Protein AF-A0A1Y1KMB9-F1 (afdb_monomer_lite)

InterPro domains:
  IPR002018 Carboxylesterase, type B [PF00135] (10-102)
  IPR029058 Alpha/Beta hydrolase fold [G3DSA:3.40.50.1820] (2-115)
  IPR029058 Alpha/Beta hydrolase fold [SSF53474] (11-110)

Radius of gyration: 18.3 Å; chains: 1; bounding box: 37×50×43 Å

Structure (mmCIF, N/CA/C/O backbone):
data_AF-A0A1Y1KMB9-F1
#
_entry.id   AF-A0A1Y1KMB9-F1
#
loop_
_atom_site.group_PDB
_atom_site.id
_atom_site.type_symbol
_atom_site.label_atom_id
_atom_site.label_alt_id
_atom_site.label_comp_id
_atom_site.label_asym_id
_atom_site.label_entity_id
_atom_site.label_seq_id
_atom_site.pdbx_PDB_ins_code
_atom_site.Cartn_x
_atom_site.Cartn_y
_atom_site.Cartn_z
_atom_site.occupancy
_atom_site.B_iso_or_equiv
_atom_site.auth_seq_id
_atom_site.auth_comp_id
_atom_site.auth_asym_id
_atom_site.auth_atom_id
_atom_site.pdbx_PDB_model_num
ATOM 1 N N . ALA A 1 1 ? -5.802 24.782 -3.430 1.00 41.56 1 ALA A N 1
ATOM 2 C CA . ALA A 1 1 ? -5.106 25.824 -2.656 1.00 41.56 1 ALA A CA 1
ATOM 3 C C . ALA A 1 1 ? -3.709 25.301 -2.380 1.00 41.56 1 ALA A C 1
ATOM 5 O O . ALA A 1 1 ? -3.596 24.236 -1.788 1.00 41.56 1 ALA A O 1
ATOM 6 N N . PHE A 1 2 ? -2.673 25.949 -2.907 1.00 48.06 2 PHE A N 1
ATOM 7 C CA . PHE A 1 2 ? -1.303 25.600 -2.546 1.00 48.06 2 PHE A CA 1
ATOM 8 C C . PHE A 1 2 ? -1.066 26.175 -1.150 1.00 48.06 2 PHE A C 1
ATOM 10 O O . PHE A 1 2 ? -1.195 27.382 -0.964 1.00 48.06 2 PHE A O 1
ATOM 17 N N . HIS A 1 3 ? -0.856 25.305 -0.164 1.00 59.41 3 HIS A N 1
ATOM 18 C CA . HIS A 1 3 ? -0.460 25.725 1.175 1.00 59.41 3 HIS A CA 1
ATOM 19 C C . HIS A 1 3 ? 0.932 26.359 1.092 1.00 59.41 3 HIS A C 1
ATOM 21 O O . HIS A 1 3 ? 1.819 25.800 0.448 1.00 59.41 3 HIS A O 1
ATOM 27 N N . ASP A 1 4 ? 1.106 27.521 1.722 1.00 57.91 4 ASP A N 1
ATOM 28 C CA . ASP A 1 4 ? 2.417 28.143 1.897 1.00 57.91 4 ASP A CA 1
ATOM 29 C C . ASP A 1 4 ? 3.365 27.147 2.576 1.00 57.91 4 ASP A C 1
ATOM 31 O O . ASP A 1 4 ? 3.083 26.650 3.670 1.00 57.91 4 ASP A O 1
ATOM 35 N N . PHE A 1 5 ? 4.489 26.847 1.923 1.00 65.75 5 PHE A N 1
ATOM 36 C CA . PHE A 1 5 ? 5.545 26.023 2.502 1.00 65.75 5 PHE A CA 1
ATOM 37 C C . PHE A 1 5 ? 6.201 26.793 3.654 1.00 65.75 5 PHE A C 1
ATOM 39 O O . PHE A 1 5 ? 7.060 27.649 3.444 1.00 65.75 5 PHE A O 1
ATOM 46 N N . ASN A 1 6 ? 5.777 26.514 4.886 1.00 80.81 6 ASN A N 1
ATOM 47 C CA . ASN A 1 6 ? 6.416 27.030 6.094 1.00 80.81 6 ASN A CA 1
ATOM 48 C C . ASN A 1 6 ? 7.609 26.139 6.514 1.00 80.81 6 ASN A C 1
ATOM 50 O O . ASN A 1 6 ? 7.795 25.036 5.994 1.00 80.81 6 ASN A O 1
ATOM 54 N N . LEU A 1 7 ? 8.422 26.602 7.472 1.00 81.25 7 LEU A N 1
ATOM 55 C CA . LEU A 1 7 ? 9.598 25.859 7.961 1.00 81.25 7 LEU A CA 1
ATOM 56 C C . LEU A 1 7 ? 9.252 24.458 8.494 1.00 81.25 7 LEU A C 1
ATOM 58 O O . LEU A 1 7 ? 10.044 23.532 8.342 1.00 81.25 7 LEU A O 1
ATOM 62 N N . GLU A 1 8 ? 8.066 24.290 9.078 1.00 86.31 8 GLU A N 1
ATOM 63 C CA . GLU A 1 8 ? 7.595 22.998 9.585 1.00 86.31 8 GLU A CA 1
ATOM 64 C C . GLU A 1 8 ? 7.326 22.009 8.444 1.00 86.31 8 GLU A C 1
ATOM 66 O O . GLU A 1 8 ? 7.755 20.859 8.512 1.00 86.31 8 GLU A O 1
ATOM 71 N N . SER A 1 9 ? 6.689 22.462 7.359 1.00 86.88 9 SER A N 1
ATOM 72 C CA . SER A 1 9 ? 6.435 21.642 6.170 1.00 86.88 9 SER A CA 1
ATOM 73 C C . SER A 1 9 ? 7.731 21.184 5.494 1.00 86.88 9 SER A C 1
ATOM 75 O O . SER A 1 9 ? 7.814 20.048 5.024 1.00 86.88 9 SER A O 1
ATOM 77 N N . LEU A 1 10 ? 8.767 22.030 5.506 1.00 89.50 10 LEU A N 1
ATOM 78 C CA . LEU A 1 10 ? 10.093 21.691 4.989 1.00 89.50 10 LEU A CA 1
ATOM 79 C C . LEU A 1 10 ? 10.776 20.644 5.874 1.00 89.50 10 LEU A C 1
ATOM 81 O O . LEU A 1 10 ? 11.205 19.611 5.368 1.00 89.50 10 LEU A O 1
ATOM 85 N N . ALA A 1 11 ? 10.790 20.852 7.193 1.00 93.81 11 ALA A N 1
ATOM 86 C CA . ALA A 1 11 ? 11.380 19.903 8.138 1.00 93.81 11 ALA A CA 1
ATOM 87 C C . ALA A 1 11 ? 10.686 18.528 8.108 1.00 93.81 11 ALA A C 1
ATOM 89 O O . ALA A 1 11 ? 11.345 17.485 8.195 1.00 93.81 11 ALA A O 1
ATOM 90 N N . LEU A 1 12 ? 9.359 18.510 7.946 1.00 93.56 12 LEU A N 1
ATOM 91 C CA . LEU A 1 12 ? 8.593 17.280 7.762 1.00 93.56 12 LEU A CA 1
ATOM 92 C C . LEU A 1 12 ? 8.960 16.589 6.446 1.00 93.56 12 LEU A C 1
ATOM 94 O O . LEU A 1 12 ? 9.237 15.391 6.443 1.00 93.56 12 LEU A O 1
ATOM 98 N N . THR A 1 13 ? 9.008 17.338 5.343 1.00 93.44 13 THR A N 1
ATOM 99 C CA . THR A 1 13 ? 9.375 16.795 4.027 1.00 93.44 13 THR A CA 1
ATOM 100 C C . THR A 1 13 ? 10.785 16.201 4.043 1.00 93.44 13 THR A C 1
ATOM 102 O O . THR A 1 13 ? 10.987 15.103 3.525 1.00 93.44 13 THR A O 1
ATOM 105 N N . ASP A 1 14 ? 11.746 16.858 4.699 1.00 94.94 14 ASP A N 1
ATOM 106 C CA . ASP A 1 14 ? 13.112 16.347 4.866 1.00 94.94 14 ASP A CA 1
ATOM 107 C C . ASP A 1 14 ? 13.150 15.059 5.697 1.00 94.94 14 ASP A C 1
ATOM 109 O O . ASP A 1 14 ? 13.872 14.114 5.365 1.00 94.94 14 ASP A O 1
ATOM 113 N N . SER A 1 15 ? 12.339 14.994 6.755 1.00 96.62 15 SER A N 1
ATOM 114 C CA . SER A 1 15 ? 12.233 13.808 7.608 1.00 96.62 15 SER A CA 1
ATOM 115 C C . SER A 1 15 ? 11.641 12.619 6.849 1.00 96.62 15 SER A C 1
ATOM 117 O O . SER A 1 15 ? 12.210 11.529 6.894 1.00 96.62 15 SER A O 1
ATOM 119 N N . LEU A 1 16 ? 10.561 12.835 6.088 1.00 96.44 16 LEU A N 1
ATOM 120 C CA . LEU A 1 16 ? 9.957 11.811 5.229 1.00 96.44 16 LEU A CA 1
ATOM 121 C C . LEU A 1 16 ? 10.935 11.360 4.142 1.00 96.44 16 LEU A C 1
ATOM 123 O O . LEU A 1 16 ? 11.151 10.163 3.961 1.00 96.44 16 LEU A O 1
ATOM 127 N N . ARG A 1 17 ? 11.598 12.304 3.464 1.00 96.69 17 ARG A N 1
ATOM 128 C CA . ARG A 1 17 ? 12.610 11.989 2.451 1.00 96.69 17 ARG A CA 1
ATOM 129 C C . ARG A 1 17 ? 13.700 11.088 3.028 1.00 96.69 17 ARG A C 1
ATOM 131 O O . ARG A 1 17 ? 14.053 10.088 2.410 1.00 96.69 17 ARG A O 1
ATOM 138 N N . LYS A 1 18 ? 14.223 11.433 4.205 1.00 97.62 18 LYS A N 1
ATOM 139 C CA . LYS A 1 18 ? 15.265 10.655 4.877 1.00 97.62 18 LYS A CA 1
ATOM 140 C C . LYS A 1 18 ? 14.769 9.275 5.309 1.00 97.62 18 LYS A C 1
ATOM 142 O O . LYS A 1 18 ? 15.537 8.326 5.207 1.00 97.62 18 LYS A O 1
ATOM 147 N N . PHE A 1 19 ? 13.531 9.170 5.786 1.00 97.94 19 PHE A N 1
ATOM 148 C CA . PHE A 1 19 ? 12.954 7.906 6.239 1.00 97.94 19 PHE A CA 1
ATOM 149 C C . PHE A 1 19 ? 12.783 6.910 5.086 1.00 97.94 19 PHE A C 1
ATOM 151 O O . PHE A 1 19 ? 13.328 5.814 5.164 1.00 97.94 19 PHE A O 1
ATOM 158 N N . TYR A 1 20 ? 12.105 7.307 4.004 1.00 98.00 20 TYR A N 1
ATOM 159 C CA . TYR A 1 20 ? 11.805 6.389 2.898 1.00 98.00 20 TYR A CA 1
ATOM 160 C C . TYR A 1 20 ? 12.970 6.234 1.921 1.00 98.00 20 TYR A C 1
ATOM 162 O O . TYR A 1 20 ? 13.274 5.131 1.496 1.00 98.00 20 TYR A O 1
ATOM 170 N N . PHE A 1 21 ? 13.662 7.321 1.568 1.00 97.75 21 PHE A N 1
ATOM 171 C CA . PHE A 1 21 ? 14.671 7.293 0.500 1.00 97.75 21 PHE A CA 1
ATOM 172 C C . PHE A 1 21 ? 16.111 7.349 1.015 1.00 97.75 21 PHE A C 1
ATOM 174 O O . PHE A 1 21 ? 17.046 7.076 0.258 1.00 97.75 21 PHE A O 1
ATOM 181 N N . GLY A 1 22 ? 16.333 7.728 2.278 1.00 96.69 22 GLY A N 1
ATOM 182 C CA . GLY A 1 22 ? 17.672 7.972 2.811 1.00 96.69 22 GLY A CA 1
ATOM 183 C C . GLY A 1 22 ? 18.455 8.963 1.942 1.00 96.69 22 GLY A C 1
ATOM 184 O O . GLY A 1 22 ? 18.013 10.086 1.697 1.00 96.69 22 GLY A O 1
ATOM 185 N N . ASN A 1 23 ? 19.618 8.526 1.450 1.00 96.31 23 ASN A N 1
ATOM 186 C CA . ASN A 1 23 ? 20.468 9.303 0.539 1.00 96.31 23 ASN A CA 1
ATOM 187 C C . ASN A 1 23 ? 20.260 8.945 -0.947 1.00 96.31 23 ASN A C 1
ATOM 189 O O . ASN A 1 23 ? 21.006 9.429 -1.800 1.00 96.31 23 ASN A O 1
ATOM 193 N N . GLN A 1 24 ? 19.293 8.083 -1.274 1.00 97.00 24 GLN A N 1
ATOM 194 C CA . GLN A 1 24 ? 19.064 7.636 -2.645 1.00 97.00 24 GLN A CA 1
ATOM 195 C C . GLN A 1 24 ? 18.454 8.752 -3.510 1.00 97.00 24 GLN A C 1
ATOM 197 O O . GLN A 1 24 ? 17.700 9.617 -3.049 1.00 97.00 24 GLN A O 1
ATOM 202 N N . THR A 1 25 ? 18.780 8.742 -4.803 1.00 96.44 25 THR A N 1
ATOM 203 C CA . THR A 1 25 ? 18.119 9.608 -5.785 1.00 96.44 25 THR A CA 1
ATOM 204 C C . THR A 1 25 ? 16.734 9.056 -6.093 1.00 96.44 25 THR A C 1
ATOM 206 O O . THR A 1 25 ? 16.615 7.904 -6.501 1.00 96.44 25 THR A O 1
ATOM 209 N N . ILE A 1 26 ? 15.706 9.895 -5.948 1.00 95.00 26 ILE A N 1
ATOM 210 C CA . ILE A 1 26 ? 14.330 9.518 -6.280 1.00 95.00 26 ILE A CA 1
ATOM 211 C C . ILE A 1 26 ? 14.230 9.290 -7.792 1.00 95.00 26 ILE A C 1
ATOM 213 O O . ILE A 1 26 ? 14.537 10.185 -8.581 1.00 95.00 26 ILE A O 1
ATOM 217 N N . GLY A 1 27 ? 13.805 8.095 -8.196 1.00 92.12 27 GLY A N 1
ATOM 218 C CA . GLY A 1 27 ? 13.650 7.719 -9.598 1.00 92.12 27 GLY A CA 1
ATOM 219 C C . GLY A 1 27 ? 13.093 6.308 -9.767 1.00 92.12 27 GLY A C 1
ATOM 220 O O . GLY A 1 27 ? 12.531 5.734 -8.841 1.00 92.12 27 GLY A O 1
ATOM 221 N N . LEU A 1 28 ? 13.277 5.719 -10.954 1.00 89.81 28 LEU A N 1
ATOM 222 C CA . LEU A 1 28 ? 12.691 4.410 -11.287 1.00 89.81 28 LEU A CA 1
ATOM 223 C C . LEU A 1 28 ? 13.168 3.274 -10.369 1.00 89.81 28 LEU A C 1
ATOM 225 O O . LEU A 1 28 ? 12.428 2.325 -10.145 1.00 89.81 28 LEU A O 1
ATOM 229 N N . LYS A 1 29 ? 14.394 3.370 -9.840 1.00 91.62 29 LYS A N 1
ATOM 230 C CA . LYS A 1 29 ? 14.953 2.374 -8.915 1.00 91.62 29 LYS A CA 1
ATOM 231 C C . LYS A 1 29 ? 14.380 2.477 -7.505 1.00 91.62 29 LYS A C 1
ATOM 233 O O . LYS A 1 29 ? 14.367 1.469 -6.820 1.00 91.62 29 LYS A O 1
ATOM 238 N N . THR A 1 30 ? 13.902 3.658 -7.111 1.00 93.81 30 THR A N 1
ATOM 239 C CA . THR A 1 30 ? 13.325 3.901 -5.782 1.00 93.81 30 THR A CA 1
ATOM 240 C C . THR A 1 30 ? 11.792 3.934 -5.819 1.00 93.81 30 THR A C 1
ATOM 242 O O . THR A 1 30 ? 11.142 4.710 -5.113 1.00 93.81 30 THR A O 1
ATOM 245 N N . ARG A 1 31 ? 11.203 3.212 -6.778 1.00 90.94 31 ARG A N 1
ATOM 246 C CA . ARG A 1 31 ? 9.752 3.078 -6.909 1.00 90.94 31 ARG A CA 1
ATOM 247 C C . ARG A 1 31 ? 9.125 2.327 -5.720 1.00 90.94 31 ARG A C 1
ATOM 249 O O . ARG A 1 31 ? 8.044 2.739 -5.321 1.00 90.94 31 ARG A O 1
ATOM 256 N N . PRO A 1 32 ? 9.756 1.296 -5.125 1.00 92.31 32 PRO A N 1
ATOM 257 C CA . PRO A 1 32 ? 9.233 0.692 -3.899 1.00 92.31 32 PRO A CA 1
ATOM 258 C C . PRO A 1 32 ? 9.107 1.715 -2.763 1.00 92.31 32 PRO A C 1
ATOM 260 O O . PRO A 1 32 ? 8.045 1.852 -2.180 1.00 92.31 32 PRO A O 1
ATOM 263 N N . GLU A 1 33 ? 10.128 2.544 -2.547 1.00 96.06 33 GLU A N 1
ATOM 264 C CA . GLU A 1 33 ? 10.167 3.520 -1.454 1.00 96.06 33 GLU A CA 1
ATOM 265 C C . GLU A 1 33 ? 9.097 4.613 -1.596 1.00 96.06 33 GLU A C 1
ATOM 267 O O . GLU A 1 33 ? 8.531 5.070 -0.603 1.00 96.06 33 GLU A O 1
ATOM 272 N N . ILE A 1 34 ? 8.796 5.048 -2.828 1.00 93.38 34 ILE A N 1
ATOM 273 C CA . ILE A 1 34 ? 7.684 5.984 -3.042 1.00 93.38 34 ILE A CA 1
ATOM 274 C C . ILE A 1 34 ? 6.330 5.284 -2.889 1.00 93.38 34 ILE A C 1
ATOM 276 O O . ILE A 1 34 ? 5.405 5.901 -2.365 1.00 93.38 34 ILE A O 1
ATOM 280 N N . THR A 1 35 ? 6.210 4.018 -3.299 1.00 92.62 35 THR A N 1
ATOM 281 C CA . THR A 1 35 ? 5.006 3.209 -3.062 1.00 92.62 35 THR A CA 1
ATOM 282 C C . THR A 1 35 ? 4.739 3.059 -1.565 1.00 92.62 35 THR A C 1
ATOM 284 O O . THR A 1 35 ? 3.607 3.289 -1.146 1.00 92.62 35 THR A O 1
ATOM 287 N N . ASP A 1 36 ? 5.764 2.783 -0.757 1.00 95.62 36 ASP A N 1
ATOM 288 C CA . ASP A 1 36 ? 5.654 2.690 0.703 1.00 95.62 36 ASP A CA 1
ATOM 289 C C . ASP A 1 36 ? 5.204 4.025 1.308 1.00 95.62 36 ASP A C 1
ATOM 291 O O . ASP A 1 36 ? 4.222 4.069 2.044 1.00 95.62 36 ASP A O 1
ATOM 295 N N . LEU A 1 37 ? 5.830 5.143 0.910 1.00 96.50 37 LEU A N 1
ATOM 296 C CA . LEU A 1 37 ? 5.437 6.484 1.365 1.00 96.50 37 LEU A CA 1
ATOM 297 C C . LEU A 1 37 ? 3.954 6.785 1.090 1.00 96.50 37 LEU A C 1
ATOM 299 O O . LEU A 1 37 ? 3.257 7.321 1.957 1.00 96.50 37 LEU A O 1
ATOM 303 N N . TYR A 1 38 ? 3.465 6.477 -0.116 1.00 93.75 38 TYR A N 1
ATOM 304 C CA . TYR A 1 38 ? 2.054 6.679 -0.454 1.00 93.75 38 TYR A CA 1
ATOM 305 C C . TYR A 1 38 ? 1.136 5.702 0.282 1.00 93.75 38 TYR A C 1
ATOM 307 O O . TYR A 1 38 ? 0.052 6.102 0.702 1.00 93.75 38 TYR A O 1
ATOM 315 N N . THR A 1 39 ? 1.555 4.450 0.456 1.00 95.75 39 THR A N 1
ATOM 316 C CA . THR A 1 39 ? 0.775 3.422 1.158 1.00 95.75 39 THR A CA 1
ATOM 317 C C . THR A 1 39 ? 0.581 3.797 2.624 1.00 95.75 39 THR A C 1
ATOM 319 O O . THR A 1 39 ? -0.556 3.824 3.109 1.00 95.75 39 THR A O 1
ATOM 322 N N . ASP A 1 40 ? 1.658 4.204 3.295 1.00 97.44 40 ASP A N 1
ATOM 323 C CA . ASP A 1 40 ? 1.641 4.653 4.685 1.00 97.44 40 ASP A CA 1
ATOM 324 C C . ASP A 1 40 ? 0.790 5.915 4.856 1.00 97.44 40 ASP A C 1
ATOM 326 O O . ASP A 1 40 ? -0.073 5.979 5.735 1.00 97.44 40 ASP A O 1
ATOM 330 N N . GLY A 1 41 ? 0.991 6.915 3.992 1.00 95.69 41 GLY A N 1
ATOM 331 C CA . GLY A 1 41 ? 0.323 8.212 4.108 1.00 95.69 41 GLY A CA 1
ATOM 332 C C . GLY A 1 41 ? -1.153 8.204 3.705 1.00 95.69 41 GLY A C 1
ATOM 333 O O . GLY A 1 41 ? -1.969 8.859 4.353 1.00 95.69 41 GLY A O 1
ATOM 334 N N . TRP A 1 42 ? -1.511 7.492 2.635 1.00 94.50 42 TRP A N 1
ATOM 335 C CA . TRP A 1 42 ? -2.864 7.544 2.073 1.00 94.50 42 TRP A CA 1
ATOM 336 C C . TRP A 1 42 ? -3.793 6.482 2.670 1.00 94.50 42 TRP A C 1
ATOM 338 O O . TRP A 1 42 ? -4.992 6.734 2.801 1.00 94.50 42 TRP A O 1
ATOM 348 N N . PHE A 1 43 ? -3.259 5.323 3.071 1.00 95.69 43 PHE A N 1
ATOM 349 C CA . PHE A 1 43 ? -4.069 4.202 3.549 1.00 95.69 43 PHE A CA 1
ATOM 350 C C . PHE A 1 43 ? -3.750 3.815 4.996 1.00 95.69 43 PHE A C 1
ATOM 352 O O . PHE A 1 43 ? -4.635 3.904 5.853 1.00 95.69 43 PHE A O 1
ATOM 359 N N . LEU A 1 44 ? -2.512 3.409 5.304 1.00 96.50 44 LEU A N 1
ATOM 360 C CA . LEU A 1 44 ? -2.221 2.759 6.590 1.00 96.50 44 LEU A CA 1
ATOM 361 C C . LEU A 1 44 ? -2.323 3.708 7.786 1.00 96.50 44 LEU A C 1
ATOM 363 O O . LEU A 1 44 ? -2.842 3.300 8.822 1.00 96.50 44 LEU A O 1
ATOM 367 N N . SER A 1 45 ? -1.938 4.980 7.648 1.00 96.88 45 SER A N 1
ATOM 368 C CA . SER A 1 45 ? -2.092 5.969 8.724 1.00 96.88 45 SER A CA 1
ATOM 369 C C . SER A 1 45 ? -3.559 6.152 9.137 1.00 96.88 45 SER A C 1
ATOM 371 O O . SER A 1 45 ? -3.864 6.251 10.327 1.00 96.88 45 SER A O 1
ATOM 373 N N . GLY A 1 46 ? -4.487 6.133 8.174 1.00 96.56 46 GLY A N 1
ATOM 374 C CA . GLY A 1 46 ? -5.921 6.205 8.458 1.00 96.56 46 GLY A CA 1
ATOM 375 C C . GLY A 1 46 ? -6.449 4.949 9.155 1.00 96.56 46 GLY A C 1
ATOM 376 O O . GLY A 1 46 ? -7.264 5.050 10.075 1.00 96.56 46 GLY A O 1
ATOM 377 N N . VAL A 1 47 ? -5.962 3.772 8.751 1.00 96.75 47 VAL A N 1
ATOM 378 C CA . VAL A 1 47 ? -6.303 2.487 9.383 1.00 96.75 47 VAL A CA 1
ATOM 379 C C . VAL A 1 47 ? -5.787 2.430 10.821 1.00 96.75 47 VAL A C 1
ATOM 381 O O . VAL A 1 47 ? -6.549 2.093 11.725 1.00 96.75 47 VAL A O 1
ATOM 384 N N . ASP A 1 48 ? -4.532 2.811 11.054 1.00 96.69 48 ASP A N 1
ATOM 385 C CA . ASP A 1 48 ? -3.935 2.871 12.390 1.00 96.69 48 ASP A CA 1
ATOM 386 C C . ASP A 1 48 ? -4.712 3.832 13.303 1.00 96.69 48 ASP A C 1
ATOM 388 O O . ASP A 1 48 ? -5.149 3.448 14.391 1.00 96.69 48 ASP A O 1
ATOM 392 N N . TYR A 1 49 ? -5.012 5.043 12.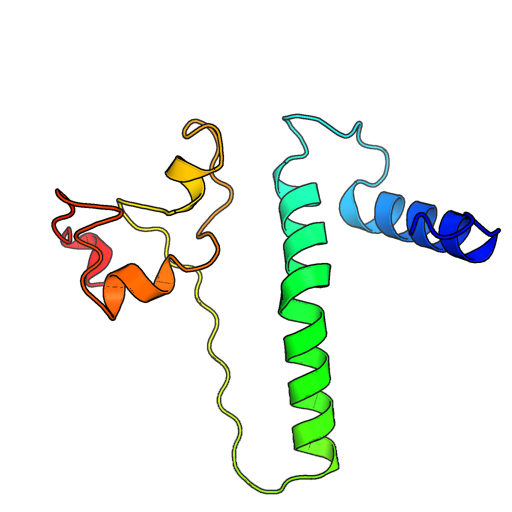818 1.00 96.62 49 TYR A N 1
ATOM 393 C CA . TYR A 1 49 ? -5.832 6.007 13.555 1.00 96.62 49 TYR A CA 1
ATOM 394 C C . TYR A 1 49 ? -7.219 5.446 13.913 1.00 96.62 49 TYR A C 1
ATOM 396 O O . TYR A 1 49 ? -7.676 5.583 15.053 1.00 96.62 49 TYR A O 1
ATOM 404 N N . LEU A 1 50 ? -7.889 4.775 12.967 1.00 95.56 50 LEU A N 1
ATOM 405 C CA . LEU A 1 50 ? -9.179 4.122 13.199 1.00 95.56 50 LEU A CA 1
ATOM 406 C C . LEU A 1 50 ? -9.076 3.058 14.301 1.00 95.56 50 LEU A C 1
ATOM 408 O O . LEU A 1 50 ? -9.918 3.037 15.202 1.00 95.56 50 LEU A O 1
ATOM 412 N N . ILE A 1 51 ? -8.063 2.188 14.237 1.00 95.88 51 ILE A N 1
ATOM 413 C CA . ILE A 1 51 ? -7.846 1.112 15.211 1.00 95.88 51 ILE A CA 1
ATOM 414 C C . ILE A 1 51 ? -7.636 1.703 16.602 1.00 95.88 51 ILE A C 1
ATOM 416 O O . ILE A 1 51 ? -8.340 1.316 17.536 1.00 95.88 51 ILE A O 1
ATOM 420 N N . GLN A 1 52 ? -6.726 2.670 16.743 1.00 96.25 52 GLN A N 1
ATOM 421 C CA . GLN A 1 52 ? -6.450 3.317 18.026 1.00 96.25 52 GLN A CA 1
ATOM 422 C C . GLN A 1 52 ? -7.712 3.956 18.614 1.00 96.25 52 GLN A C 1
ATOM 424 O O . GLN A 1 52 ? -8.029 3.757 19.788 1.00 96.25 52 GLN A O 1
ATOM 429 N N . ASN A 1 53 ? -8.484 4.662 17.786 1.00 96.69 53 ASN A N 1
ATOM 430 C CA . ASN A 1 53 ? -9.725 5.294 18.216 1.00 96.69 53 ASN A CA 1
ATOM 431 C C . ASN A 1 53 ? -10.799 4.260 18.609 1.00 96.69 53 ASN A C 1
ATOM 433 O O . ASN A 1 53 ? -11.505 4.432 19.605 1.00 96.69 53 ASN A O 1
ATOM 437 N N . HIS A 1 54 ? -10.922 3.154 17.871 1.00 96.75 54 HIS A N 1
ATOM 438 C CA . HIS A 1 54 ? -11.861 2.085 18.215 1.00 96.75 54 HIS A CA 1
ATOM 439 C C . HIS A 1 54 ? -11.476 1.409 19.535 1.00 96.75 54 HIS A C 1
ATOM 441 O O . HIS A 1 54 ? -12.336 1.238 20.395 1.00 96.75 54 HIS A O 1
ATOM 447 N N . LEU A 1 55 ? -10.191 1.114 19.745 1.00 94.88 55 LEU A N 1
ATOM 448 C CA . LEU A 1 55 ? -9.683 0.540 20.996 1.00 94.88 55 LEU A CA 1
ATOM 449 C C . LEU A 1 55 ? -9.871 1.477 22.199 1.00 94.88 55 LEU A C 1
ATOM 451 O O . LEU A 1 55 ? -10.121 1.006 23.307 1.00 94.88 55 LEU A O 1
ATOM 455 N N . ALA A 1 56 ? -9.783 2.793 21.993 1.00 96.75 56 ALA A N 1
ATOM 456 C CA . ALA A 1 56 ? -9.956 3.778 23.057 1.00 96.75 56 ALA A CA 1
ATOM 457 C C . ALA A 1 56 ? -11.424 3.970 23.482 1.00 96.75 56 ALA A C 1
ATOM 459 O O . ALA A 1 56 ? -11.697 4.225 24.656 1.00 96.75 56 ALA A O 1
ATOM 460 N N . TYR A 1 57 ? -12.377 3.863 22.547 1.00 96.75 57 TYR A N 1
ATOM 461 C CA . TYR A 1 57 ? -13.758 4.316 22.779 1.00 96.75 57 TYR A CA 1
ATOM 462 C C . TYR A 1 57 ? -14.846 3.258 22.561 1.00 96.75 57 TYR A C 1
ATOM 464 O O . TYR A 1 57 ? -16.017 3.511 22.867 1.00 96.75 57 TYR A O 1
ATOM 472 N N . ARG A 1 58 ? -14.514 2.080 22.029 1.00 94.88 58 ARG A N 1
ATOM 473 C CA . ARG A 1 58 ? -15.471 1.011 21.708 1.00 94.88 58 ARG A CA 1
ATOM 474 C C . ARG A 1 58 ? -15.084 -0.293 22.403 1.00 94.88 58 ARG A C 1
ATOM 476 O O . ARG A 1 58 ? -13.937 -0.517 22.762 1.00 94.88 58 ARG A O 1
ATOM 483 N N . LYS A 1 59 ? -16.081 -1.154 22.628 1.00 94.31 59 LYS A N 1
ATOM 484 C CA . LYS A 1 59 ? -15.902 -2.486 23.246 1.00 94.31 59 LYS A CA 1
ATOM 485 C C . LYS A 1 59 ? -16.163 -3.633 22.269 1.00 94.31 59 LYS A C 1
ATOM 487 O O . LYS A 1 59 ? -15.958 -4.792 22.612 1.00 94.31 59 LYS A O 1
ATOM 492 N N . GLN A 1 60 ? -16.678 -3.316 21.084 1.00 96.06 60 GLN A N 1
ATOM 493 C CA . GLN A 1 60 ? -16.944 -4.278 20.026 1.00 96.06 60 GLN A CA 1
ATOM 494 C C . GLN A 1 60 ? -15.622 -4.805 19.456 1.00 96.06 60 GLN A C 1
ATOM 496 O O . GLN A 1 60 ? -14.677 -4.021 19.334 1.00 96.06 60 GLN A O 1
ATOM 501 N N . PRO A 1 61 ? -15.560 -6.088 19.061 1.00 93.94 61 PRO A N 1
ATOM 502 C CA . PRO A 1 61 ? -14.373 -6.635 18.420 1.00 93.94 61 PRO A CA 1
ATOM 503 C C . PRO A 1 61 ? -14.066 -5.884 17.120 1.00 93.94 61 PRO A C 1
ATOM 505 O O . PRO A 1 61 ? -14.974 -5.451 16.407 1.00 93.94 61 PRO A O 1
ATOM 508 N N . ILE A 1 62 ? -12.776 -5.741 16.831 1.00 94.06 62 ILE A N 1
ATOM 509 C CA . ILE A 1 62 ? -12.255 -5.216 15.571 1.00 94.06 62 ILE A CA 1
ATOM 510 C C . ILE A 1 62 ? -11.549 -6.349 14.832 1.00 94.06 62 ILE A C 1
ATOM 512 O O . ILE A 1 62 ? -10.854 -7.157 15.447 1.00 94.06 62 ILE A O 1
ATOM 516 N N . TYR A 1 63 ? -11.745 -6.405 13.519 1.00 94.50 63 TYR A N 1
ATOM 517 C CA . TYR A 1 63 ? -11.103 -7.371 12.639 1.00 94.50 63 TYR A CA 1
ATOM 518 C C . TYR A 1 63 ? -10.350 -6.592 11.570 1.00 94.50 63 TYR A C 1
ATOM 520 O O . TYR A 1 63 ? -10.935 -5.742 10.900 1.00 94.50 63 TYR A O 1
ATOM 528 N N . LEU A 1 64 ? -9.057 -6.868 11.447 1.00 94.31 64 LEU A N 1
ATOM 529 C CA . LEU A 1 64 ? -8.186 -6.281 10.442 1.00 94.31 64 LEU A CA 1
ATOM 530 C C . LEU A 1 64 ? -7.731 -7.393 9.502 1.00 94.31 64 LEU A C 1
ATOM 532 O O . LEU A 1 64 ? -7.363 -8.473 9.966 1.00 94.31 64 LEU A O 1
ATOM 536 N N . TYR A 1 65 ? -7.747 -7.118 8.203 1.00 94.38 65 TYR A N 1
ATOM 537 C CA . TYR A 1 65 ? -7.122 -7.972 7.204 1.00 94.38 65 TYR A CA 1
ATOM 538 C C . TYR A 1 65 ? -5.967 -7.219 6.550 1.00 94.38 65 TYR A C 1
ATOM 540 O O . TYR A 1 65 ? -5.994 -5.993 6.440 1.00 94.38 65 TYR A O 1
ATOM 548 N N . TYR A 1 66 ? -4.961 -7.974 6.126 1.00 93.50 66 TYR A N 1
ATOM 549 C CA . TYR A 1 66 ? -3.851 -7.490 5.323 1.00 93.50 66 TYR A CA 1
ATOM 550 C C . TYR A 1 66 ? -3.817 -8.333 4.053 1.00 93.50 66 TYR A C 1
ATOM 552 O O . TYR A 1 66 ? -3.787 -9.561 4.132 1.00 93.50 66 TYR A O 1
ATOM 560 N N . PHE A 1 67 ? -3.913 -7.675 2.904 1.00 93.00 67 PHE A N 1
ATOM 561 C CA . PHE A 1 67 ? -3.947 -8.328 1.603 1.00 93.00 67 PHE A CA 1
ATOM 562 C C . PHE A 1 67 ? -2.602 -8.114 0.908 1.00 93.00 67 PHE A C 1
ATOM 564 O O . PHE A 1 67 ? -2.229 -6.973 0.658 1.00 93.00 67 PHE A O 1
ATOM 571 N N . ASP A 1 68 ? -1.900 -9.208 0.613 1.00 92.44 68 ASP A N 1
ATOM 572 C CA . ASP A 1 68 ? -0.562 -9.201 -0.008 1.00 92.44 68 ASP A CA 1
ATOM 573 C C . ASP A 1 68 ? -0.453 -10.212 -1.162 1.00 92.44 68 ASP A C 1
ATOM 575 O O . ASP A 1 68 ? 0.623 -10.668 -1.541 1.00 92.44 68 ASP A O 1
ATOM 579 N N . TYR A 1 69 ? -1.602 -10.633 -1.693 1.00 89.62 69 TYR A N 1
ATOM 580 C CA . TYR A 1 69 ? -1.642 -11.604 -2.773 1.00 89.62 69 TYR A CA 1
ATOM 581 C C . TYR A 1 69 ? -1.566 -10.896 -4.129 1.00 89.62 69 TYR A C 1
ATOM 583 O O . TYR A 1 69 ? -2.406 -10.055 -4.453 1.00 89.62 69 TYR A O 1
ATOM 591 N N . MET A 1 70 ? -0.562 -11.249 -4.933 1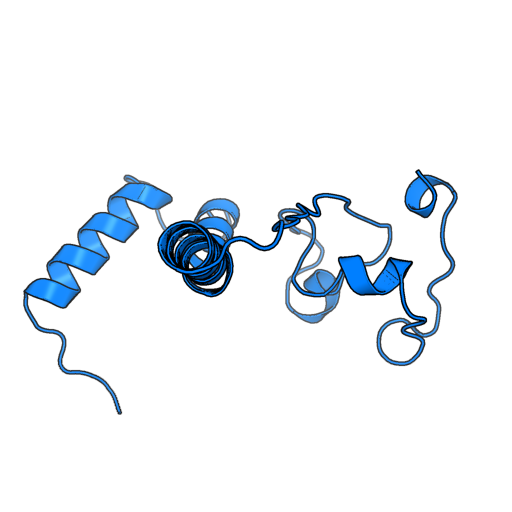.00 86.94 70 MET A N 1
ATOM 592 C CA . MET A 1 70 ? -0.376 -10.721 -6.282 1.00 86.94 70 MET A CA 1
ATOM 593 C C . MET A 1 70 ? -0.896 -11.725 -7.313 1.00 86.94 70 MET A C 1
ATOM 595 O O . MET A 1 70 ? -0.257 -12.745 -7.568 1.00 86.94 70 MET A O 1
ATOM 599 N N . GLY A 1 71 ? -2.035 -11.401 -7.919 1.00 83.88 71 GLY A N 1
ATOM 600 C CA . GLY A 1 71 ? -2.661 -12.244 -8.931 1.00 83.88 71 GLY A CA 1
ATOM 601 C C . GLY A 1 71 ? -2.067 -12.117 -10.320 1.00 83.88 71 GLY A C 1
ATOM 602 O O . GLY A 1 71 ? -1.159 -11.326 -10.593 1.00 83.88 71 GLY A O 1
ATOM 603 N N . SER A 1 72 ? -2.664 -12.876 -11.235 1.00 84.31 72 SER A N 1
ATOM 604 C CA . SER A 1 72 ? -2.360 -12.786 -12.669 1.00 84.31 72 SER A CA 1
ATOM 605 C C . SER A 1 72 ? -2.789 -11.456 -13.306 1.00 84.31 72 SER A C 1
ATOM 607 O O . SER A 1 72 ? -2.200 -11.034 -14.301 1.00 84.31 72 SER A O 1
ATOM 609 N N . GLU A 1 73 ? -3.771 -10.776 -12.711 1.00 85.56 73 GLU A N 1
ATOM 610 C CA . GLU A 1 73 ? -4.205 -9.427 -13.068 1.00 85.56 73 GLU A CA 1
ATOM 611 C C . GLU A 1 73 ? -4.044 -8.491 -11.871 1.00 85.56 73 GLU A C 1
ATOM 613 O O . GLU A 1 73 ? -4.217 -8.885 -10.718 1.00 85.56 73 GLU A O 1
ATOM 618 N N . SER A 1 74 ? -3.745 -7.226 -12.156 1.00 88.94 74 SER A N 1
ATOM 619 C CA . SER A 1 74 ? -3.647 -6.179 -11.143 1.00 88.94 74 SER A CA 1
ATOM 620 C C . SER A 1 74 ? -4.054 -4.836 -11.729 1.00 88.94 74 SER A C 1
ATOM 622 O O . SER A 1 74 ? -3.684 -4.491 -12.855 1.00 88.94 74 SER A O 1
ATOM 624 N N . TYR A 1 75 ? -4.771 -4.039 -10.947 1.00 88.94 75 TYR A N 1
ATOM 625 C CA . TYR A 1 75 ? -5.092 -2.651 -11.241 1.00 88.94 75 TYR A CA 1
ATOM 626 C C . TYR A 1 75 ? -3.839 -1.786 -11.426 1.00 88.94 75 TYR A C 1
ATOM 628 O O . TYR A 1 75 ? -3.896 -0.826 -12.196 1.00 88.94 75 TYR A O 1
ATOM 636 N N . ALA A 1 76 ? -2.684 -2.158 -10.857 1.00 88.06 76 ALA A N 1
ATOM 637 C CA . ALA A 1 76 ? -1.404 -1.502 -11.131 1.00 88.06 76 ALA A CA 1
ATOM 638 C C . ALA A 1 76 ? -1.107 -1.446 -12.633 1.00 88.06 76 ALA A C 1
ATOM 640 O O . ALA A 1 76 ? -0.612 -0.434 -13.125 1.00 88.06 76 ALA A O 1
ATOM 641 N N . SER A 1 77 ? -1.471 -2.487 -13.388 1.00 85.31 77 SER A N 1
ATOM 642 C CA . SER A 1 77 ? -1.264 -2.528 -14.841 1.00 85.31 77 SER A CA 1
ATOM 643 C C . SER A 1 77 ? -2.003 -1.422 -15.605 1.00 85.31 77 SER A C 1
ATOM 645 O O . SER A 1 77 ? -1.596 -1.057 -16.706 1.00 85.31 77 SER A O 1
ATOM 647 N N . LEU A 1 78 ? -3.067 -0.860 -15.021 1.00 83.06 78 LEU A N 1
ATOM 648 C CA . LEU A 1 78 ? -3.847 0.224 -15.617 1.00 83.06 78 LEU A CA 1
ATOM 649 C C . LEU A 1 78 ? -3.262 1.611 -15.316 1.00 83.06 78 LEU A C 1
ATOM 651 O O . LEU A 1 78 ? -3.574 2.568 -16.026 1.00 83.06 78 LEU A O 1
ATOM 655 N N . TYR A 1 79 ? -2.438 1.735 -14.272 1.00 76.81 79 TYR A N 1
ATOM 656 C CA . TYR A 1 79 ? -1.933 3.019 -13.769 1.00 76.81 79 TYR A CA 1
ATOM 657 C C . TYR A 1 79 ? -0.418 3.182 -13.918 1.00 76.81 79 TYR A C 1
ATOM 659 O O . TYR A 1 79 ? 0.084 4.307 -13.905 1.00 76.81 79 TYR A O 1
ATOM 667 N N . SER A 1 80 ? 0.316 2.078 -14.051 1.00 73.06 80 SER A N 1
ATOM 668 C CA . SER A 1 80 ? 1.773 2.060 -14.114 1.00 73.06 80 SER A CA 1
ATOM 669 C C . SER A 1 80 ? 2.299 1.171 -15.233 1.00 73.06 80 SER A C 1
ATOM 671 O O . SER A 1 80 ? 1.607 0.313 -15.772 1.00 73.06 80 SER A O 1
ATOM 673 N N . ASP A 1 81 ? 3.572 1.376 -15.554 1.00 76.44 81 ASP A N 1
ATOM 674 C CA . ASP A 1 81 ? 4.336 0.490 -16.421 1.00 76.44 81 ASP A CA 1
ATOM 675 C C . ASP A 1 81 ? 4.343 -0.936 -15.849 1.00 76.44 81 ASP A C 1
ATOM 677 O O . ASP A 1 81 ? 4.879 -1.183 -14.767 1.00 76.44 81 ASP A O 1
ATOM 681 N N . THR A 1 82 ? 3.763 -1.879 -16.593 1.00 74.56 82 THR A N 1
ATOM 682 C CA . THR A 1 82 ? 3.627 -3.286 -16.191 1.00 74.56 82 THR A CA 1
ATOM 683 C C . THR A 1 82 ? 4.966 -3.988 -15.986 1.00 74.56 82 THR A C 1
ATOM 685 O O . THR A 1 82 ? 5.004 -5.050 -15.374 1.00 74.56 82 THR A O 1
ATOM 688 N N . SER A 1 83 ? 6.075 -3.425 -16.484 1.00 74.75 83 SER A N 1
ATOM 689 C CA . SER A 1 83 ? 7.416 -3.966 -16.237 1.00 74.75 83 SER A CA 1
ATOM 690 C C . SER A 1 83 ? 7.877 -3.816 -14.784 1.00 74.75 83 SER A C 1
ATOM 692 O O . SER A 1 83 ? 8.900 -4.393 -14.410 1.00 74.75 83 SER A O 1
ATOM 694 N N . PHE A 1 84 ? 7.149 -3.052 -13.963 1.00 75.44 84 PHE A N 1
ATOM 695 C CA . PHE A 1 84 ? 7.498 -2.832 -12.569 1.00 75.44 84 PHE A CA 1
ATOM 696 C C . PHE A 1 84 ? 6.255 -2.651 -11.689 1.00 75.44 84 PHE A C 1
ATOM 698 O O . PHE A 1 84 ? 5.759 -1.539 -11.516 1.00 75.44 84 PHE A O 1
ATOM 705 N N . ILE A 1 85 ? 5.793 -3.754 -11.100 1.00 80.94 85 ILE A N 1
ATOM 706 C CA . ILE A 1 85 ? 4.716 -3.775 -10.106 1.00 80.94 85 ILE A CA 1
ATOM 707 C C . ILE A 1 85 ? 5.326 -4.166 -8.754 1.00 80.94 85 ILE A C 1
ATOM 709 O O . ILE A 1 85 ? 5.991 -5.194 -8.648 1.00 80.94 85 ILE A O 1
ATOM 713 N N . CYS A 1 86 ? 5.138 -3.319 -7.738 1.00 82.12 86 CYS A N 1
ATOM 714 C CA . CYS A 1 86 ? 5.731 -3.475 -6.401 1.00 82.12 86 CYS A CA 1
ATOM 715 C C . CYS A 1 86 ? 5.014 -4.489 -5.498 1.00 82.12 86 CYS A C 1
ATOM 717 O O . CYS A 1 86 ? 5.446 -4.680 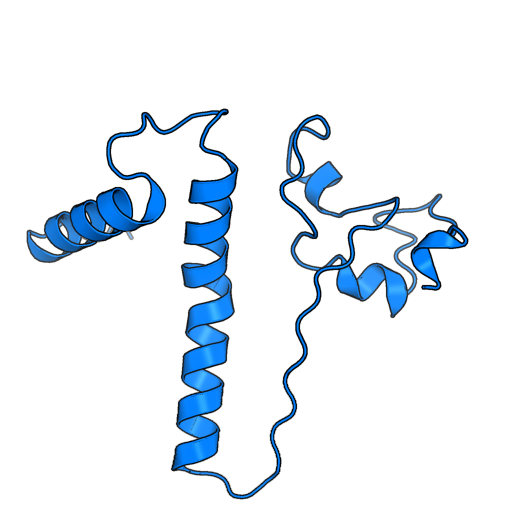-4.368 1.00 82.12 86 CYS A O 1
ATOM 719 N N . GLY A 1 87 ? 3.931 -5.098 -5.972 1.00 88.62 87 GLY A N 1
ATOM 720 C CA . GLY A 1 87 ? 3.013 -5.910 -5.177 1.00 88.62 87 GLY A CA 1
ATOM 721 C C . GLY A 1 87 ? 1.564 -5.604 -5.561 1.00 88.62 87 GLY A C 1
ATOM 722 O O . GLY A 1 87 ? 1.341 -4.890 -6.550 1.00 88.62 87 GLY A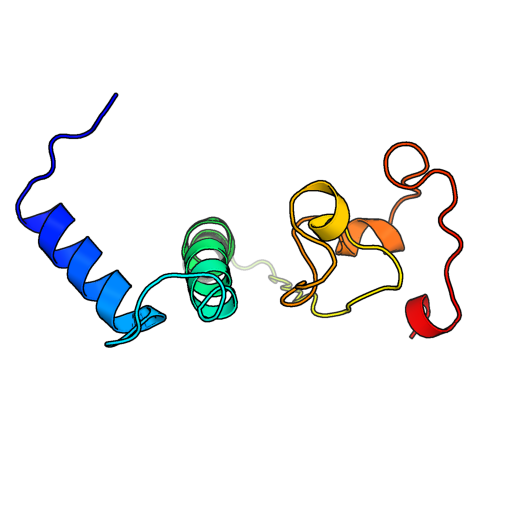 O 1
ATOM 723 N N . PRO A 1 88 ? 0.582 -6.118 -4.802 1.00 91.62 88 PRO A N 1
ATOM 724 C CA . PRO A 1 88 ? -0.811 -5.792 -5.044 1.00 91.62 88 PRO A CA 1
ATOM 725 C C . PRO A 1 88 ? -1.056 -4.295 -4.872 1.00 91.62 88 PRO A C 1
ATOM 727 O O . PRO A 1 88 ? -0.508 -3.623 -3.999 1.00 91.62 88 PRO A O 1
ATOM 730 N N . SER A 1 89 ? -1.902 -3.770 -5.738 1.00 91.12 89 SER A N 1
ATOM 731 C CA . SER A 1 89 ? -2.314 -2.379 -5.756 1.00 91.12 89 SER A CA 1
ATOM 732 C C . SER A 1 89 ? -3.691 -2.192 -5.143 1.00 91.12 89 SER A C 1
ATOM 734 O O . SER A 1 89 ? -4.418 -3.143 -4.850 1.00 91.12 89 SER A O 1
ATOM 736 N N . HIS A 1 90 ? -4.068 -0.930 -4.958 1.00 92.19 90 HIS A N 1
ATOM 737 C CA . HIS A 1 90 ? -5.386 -0.590 -4.454 1.00 92.19 90 HIS A CA 1
ATOM 738 C C . HIS A 1 90 ? -6.486 -1.240 -5.308 1.00 92.19 90 HIS A C 1
ATOM 740 O O . HIS A 1 90 ? -6.524 -1.037 -6.523 1.00 92.19 90 HIS A O 1
ATOM 746 N N . THR A 1 91 ? -7.411 -1.946 -4.648 1.00 91.69 91 THR A N 1
ATOM 747 C CA . THR A 1 91 ? -8.566 -2.669 -5.212 1.00 91.69 91 THR A CA 1
ATOM 748 C C . THR A 1 91 ? -8.290 -4.031 -5.850 1.00 91.69 91 THR A C 1
ATOM 750 O O . THR A 1 91 ? -9.243 -4.656 -6.331 1.00 91.69 91 THR A O 1
ATOM 753 N N . ASP A 1 92 ? -7.053 -4.533 -5.816 1.00 91.31 92 ASP A N 1
ATOM 754 C CA . ASP A 1 92 ? -6.736 -5.879 -6.316 1.00 91.31 92 ASP A CA 1
ATOM 755 C C . ASP A 1 92 ? -7.444 -6.978 -5.523 1.00 91.31 92 ASP A C 1
ATOM 757 O O . ASP A 1 92 ? -7.895 -7.961 -6.106 1.00 91.31 92 ASP A O 1
ATOM 761 N N . GLU A 1 93 ? -7.675 -6.780 -4.224 1.00 90.94 93 GLU A N 1
ATOM 762 C CA . GLU A 1 93 ? -8.422 -7.719 -3.385 1.00 90.94 93 GLU A CA 1
ATOM 763 C C . GLU A 1 93 ? -9.864 -7.921 -3.875 1.00 90.94 93 GLU A C 1
ATOM 765 O O . GLU A 1 93 ? -10.473 -8.974 -3.679 1.00 90.94 93 GLU A O 1
ATOM 770 N N . LEU A 1 94 ? -10.424 -6.919 -4.559 1.00 89.19 94 LEU A N 1
ATOM 771 C CA . LEU A 1 94 ? -11.791 -6.985 -5.061 1.00 89.19 94 LEU A CA 1
ATOM 772 C C . LEU A 1 94 ? -11.925 -7.885 -6.291 1.00 89.19 94 LEU A C 1
ATOM 774 O O . LEU A 1 94 ? -13.051 -8.276 -6.600 1.00 89.19 94 LEU A O 1
ATOM 778 N N . LEU A 1 95 ? -10.821 -8.240 -6.959 1.00 86.75 95 LEU A N 1
ATOM 779 C CA . LEU A 1 95 ? -10.820 -9.199 -8.070 1.00 86.75 95 LEU A CA 1
ATOM 780 C C . LEU A 1 95 ? -11.258 -10.601 -7.620 1.00 86.75 95 LEU A C 1
ATOM 782 O O . LEU A 1 95 ? -11.885 -11.316 -8.400 1.00 86.75 95 LEU A O 1
ATOM 786 N N . TYR A 1 96 ? -11.028 -10.937 -6.348 1.00 85.75 96 TYR A N 1
ATOM 787 C CA . TYR A 1 96 ? -11.356 -12.233 -5.736 1.00 85.75 96 TYR A CA 1
ATOM 788 C C . TYR A 1 96 ? -12.729 -12.249 -5.054 1.00 85.75 96 TYR A C 1
ATOM 790 O O . TYR A 1 96 ? -13.222 -13.299 -4.653 1.00 85.75 96 TY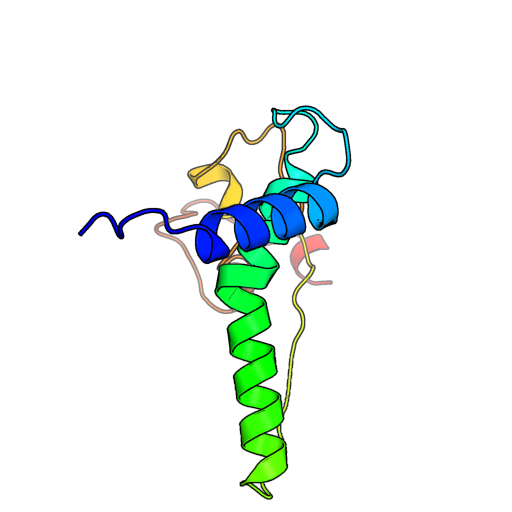R A O 1
ATOM 798 N N . LEU A 1 97 ? -13.370 -11.083 -4.914 1.00 86.88 97 LEU A N 1
ATOM 799 C CA . LEU A 1 97 ? -14.669 -10.949 -4.248 1.00 86.88 97 LEU A CA 1
ATOM 800 C C . LEU A 1 97 ? -15.806 -10.633 -5.221 1.00 86.88 97 LEU A C 1
ATOM 802 O O . LEU A 1 97 ? -16.947 -11.036 -4.997 1.00 86.88 97 LEU A O 1
ATOM 806 N N . ILE A 1 98 ? -15.529 -9.861 -6.276 1.00 84.19 98 ILE A N 1
ATOM 807 C CA . ILE A 1 98 ? -16.552 -9.326 -7.177 1.00 84.19 98 ILE A CA 1
ATOM 808 C C . ILE A 1 98 ? -16.044 -9.394 -8.615 1.00 84.19 98 ILE A C 1
ATOM 810 O O . ILE A 1 98 ? -14.966 -8.898 -8.923 1.00 84.19 98 ILE A O 1
ATOM 814 N N . SER A 1 99 ? -16.856 -9.912 -9.540 1.00 79.19 99 SER A N 1
ATOM 815 C CA . SER A 1 99 ? -16.492 -9.943 -10.962 1.00 79.19 99 SER A CA 1
ATOM 816 C C . SER A 1 99 ? -16.257 -8.534 -11.526 1.00 79.19 99 SER A C 1
ATOM 818 O O . SER A 1 99 ? -17.140 -7.673 -11.483 1.00 79.19 99 SER A O 1
ATOM 820 N N . ARG A 1 100 ? -15.076 -8.301 -12.111 1.00 75.62 100 ARG A N 1
ATOM 821 C CA . ARG A 1 100 ? -14.650 -7.004 -12.670 1.00 75.62 100 ARG A CA 1
ATOM 822 C C . ARG A 1 100 ? -14.582 -6.997 -14.195 1.00 75.62 100 ARG A C 1
ATOM 824 O O . ARG A 1 100 ? -13.646 -6.466 -14.781 1.00 75.62 100 ARG A O 1
ATOM 831 N N . ASN A 1 101 ? -15.627 -7.495 -14.850 1.00 72.50 101 ASN A N 1
ATOM 832 C CA . ASN A 1 101 ? -15.675 -7.664 -16.311 1.00 72.50 101 ASN A CA 1
ATOM 833 C C . ASN A 1 101 ? -15.539 -6.354 -17.117 1.00 72.50 101 ASN A C 1
ATOM 835 O O . ASN A 1 101 ? -15.367 -6.404 -18.327 1.00 72.50 101 ASN A O 1
ATOM 839 N N . VAL A 1 102 ? -15.648 -5.181 -16.484 1.00 77.56 102 VAL A N 1
ATOM 840 C CA . VAL A 1 102 ? -15.420 -3.888 -17.154 1.00 77.56 102 VAL A CA 1
ATOM 841 C C . VAL A 1 102 ? -13.931 -3.547 -17.216 1.00 77.56 102 VAL A C 1
ATOM 843 O O . VAL A 1 102 ? -13.438 -3.189 -18.279 1.00 77.56 102 VAL A O 1
ATOM 846 N N . ALA A 1 103 ? -13.222 -3.660 -16.090 1.00 77.25 103 ALA A N 1
ATOM 847 C CA . ALA A 1 103 ? -11.790 -3.367 -16.021 1.00 77.25 103 ALA A CA 1
ATOM 848 C C . ALA A 1 103 ? -10.956 -4.521 -16.597 1.00 77.25 103 ALA A C 1
ATOM 850 O O . ALA A 1 103 ? -10.006 -4.290 -17.337 1.00 77.25 103 ALA A O 1
ATOM 851 N N . PHE A 1 104 ? -11.382 -5.758 -16.331 1.00 82.44 104 PHE A N 1
ATOM 852 C CA . PHE A 1 104 ? -10.721 -6.984 -16.761 1.00 82.44 104 PHE A CA 1
ATOM 853 C C . PHE A 1 104 ? -11.715 -7.907 -17.491 1.00 82.44 104 PHE A C 1
ATOM 855 O O . PHE A 1 104 ? -12.118 -8.947 -16.971 1.00 82.44 104 PHE A O 1
ATOM 862 N N . PRO A 1 105 ? -12.145 -7.552 -18.719 1.00 77.06 105 PRO A N 1
ATOM 863 C CA . PRO A 1 105 ? -13.185 -8.278 -19.464 1.00 77.06 105 PRO A CA 1
ATOM 864 C C . PRO A 1 105 ? -12.816 -9.711 -19.855 1.00 77.06 105 PRO A C 1
ATOM 866 O O . PRO A 1 105 ? -13.682 -10.478 -20.272 1.00 77.06 105 PRO A O 1
ATOM 869 N N . ARG A 1 106 ? -11.532 -10.068 -19.779 1.00 73.69 106 ARG A N 1
ATOM 870 C CA . ARG A 1 106 ? -11.013 -11.389 -20.155 1.00 73.69 106 ARG A CA 1
ATOM 871 C C . ARG A 1 106 ? -10.376 -12.138 -18.993 1.00 73.69 106 ARG A C 1
ATOM 873 O O . ARG A 1 106 ? -9.806 -13.201 -19.232 1.00 73.69 106 ARG A O 1
ATOM 880 N N . TYR A 1 107 ? -10.478 -11.607 -17.776 1.00 75.38 107 TYR A N 1
ATOM 881 C CA . TYR A 1 107 ? -9.922 -12.276 -16.615 1.00 75.38 107 TYR A CA 1
ATOM 882 C C . TYR A 1 107 ? -10.604 -13.626 -16.406 1.00 75.38 107 TYR A C 1
ATOM 884 O O . TYR A 1 107 ? -11.833 -13.741 -16.420 1.00 75.38 107 TYR A O 1
ATOM 892 N N . LYS A 1 108 ? -9.779 -14.654 -16.246 1.00 70.69 108 LYS A N 1
ATOM 893 C CA . LYS A 1 108 ? -10.185 -15.976 -15.797 1.00 70.69 108 LYS A CA 1
ATOM 894 C C . LYS A 1 108 ? -9.286 -16.303 -14.611 1.00 70.69 108 LYS A C 1
ATOM 896 O O . LYS A 1 108 ? -8.075 -16.300 -14.828 1.00 70.69 108 LYS A O 1
ATOM 901 N N . PRO A 1 109 ? -9.851 -16.584 -13.425 1.00 68.62 109 PRO A N 1
ATOM 902 C CA . PRO A 1 109 ? -9.062 -17.028 -12.288 1.00 68.62 109 PRO A CA 1
ATOM 903 C C . PRO A 1 109 ? -8.161 -18.189 -12.703 1.00 68.62 109 PRO A C 1
ATOM 905 O O . PRO A 1 109 ? -8.596 -19.128 -13.383 1.00 68.62 109 PRO A O 1
ATOM 908 N N . THR A 1 110 ? -6.886 -18.078 -12.368 1.00 72.31 110 THR A N 1
ATOM 909 C CA . THR A 1 110 ? -5.921 -19.165 -12.486 1.00 72.31 110 THR A CA 1
ATOM 910 C C . THR A 1 110 ? -5.929 -19.976 -11.191 1.00 72.31 110 THR A C 1
ATOM 912 O O . THR A 1 110 ? -6.322 -19.447 -10.162 1.00 72.31 110 THR A O 1
ATOM 915 N N . PRO A 1 111 ? -5.454 -21.233 -11.180 1.00 70.75 111 PRO A N 1
ATOM 916 C CA . PRO A 1 111 ? -5.350 -21.995 -9.933 1.00 70.75 111 PRO A CA 1
ATOM 917 C C . PRO A 1 111 ? -4.491 -21.321 -8.856 1.00 70.75 111 PRO A C 1
ATOM 919 O O . PRO A 1 111 ? -4.643 -21.634 -7.686 1.00 70.75 111 PRO A O 1
ATOM 922 N N . LEU A 1 112 ? -3.590 -20.411 -9.248 1.00 67.06 112 LEU A N 1
ATOM 923 C CA . LEU A 1 112 ? -2.832 -19.599 -8.302 1.00 67.06 112 LEU A CA 1
ATOM 924 C C . LEU A 1 112 ? -3.742 -18.610 -7.573 1.00 67.06 112 LEU A C 1
ATOM 926 O O . LEU A 1 112 ? -3.495 -18.343 -6.407 1.00 67.06 112 LEU A O 1
ATOM 930 N N . ASP A 1 113 ? -4.765 -18.079 -8.247 1.00 66.56 113 ASP A N 1
ATOM 931 C CA . ASP A 1 113 ? -5.709 -17.087 -7.715 1.00 66.56 113 ASP A CA 1
ATOM 932 C C . ASP A 1 113 ? -6.709 -17.705 -6.703 1.00 66.56 113 ASP A C 1
ATOM 934 O O . ASP A 1 113 ? -7.497 -16.974 -6.103 1.00 66.56 113 ASP A O 1
ATOM 938 N N . ASP A 1 114 ? -6.681 -19.035 -6.525 1.00 61.44 114 ASP A N 1
ATOM 939 C CA . ASP A 1 114 ? -7.528 -19.811 -5.605 1.00 61.44 114 ASP A CA 1
ATOM 940 C C . ASP A 1 114 ? -6.778 -20.293 -4.329 1.00 61.44 114 ASP A C 1
ATOM 942 O O . ASP A 1 114 ? -7.399 -20.942 -3.479 1.00 61.44 114 ASP A O 1
ATOM 946 N N . GLU A 1 115 ? -5.469 -20.017 -4.192 1.00 53.50 115 GLU A N 1
ATOM 947 C CA . GLU A 1 115 ? -4.641 -20.316 -2.994 1.00 53.50 115 GLU A CA 1
ATOM 948 C C . GLU A 1 115 ? -4.588 -19.145 -1.999 1.00 53.50 115 GLU A C 1
ATOM 950 O O . GLU A 1 115 ? -4.714 -19.420 -0.780 1.00 53.50 115 GLU A O 1
#

pLDDT: mean 86.86, std 11.64, range [41.56, 98.0]

Foldseek 3Di:
DDPPCDPVNVVVVVVLCCVQPNPHDDDPVSVLSVVVSCCVVVPVVVVVVVVVVCVVPHDDDDDDDDDFDDFPDAPCVVVDDPVDDNTHDPCPVVVLVDPPCPVPVPDDGDVSNVD

Organism: Photinus pyralis (NCBI:txid7054)

Sequence (115 aa):
AFHDFNLESLALTDSLRKFYFGNQTIGLKTRPEITDLYTDGWFLSGVDYLIQNHLAYRKQPIYLY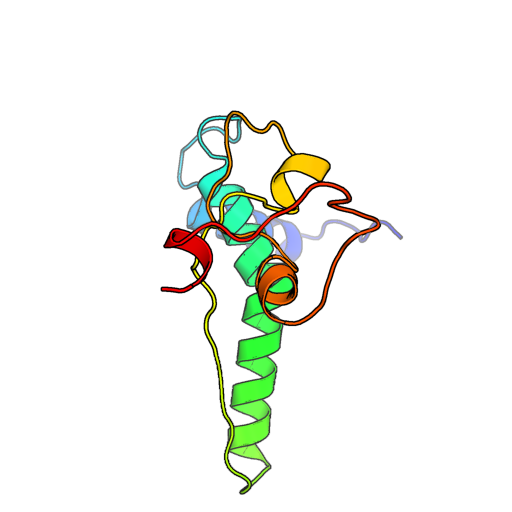YFDYMGSESYASLYSDTSFICGPSHTDELLYLISRNVAFPRYKPTPLDDE

Secondary structure (DSSP, 8-state):
------HHHHHHHHHHHHHHHTTPPPSGGGHHHHHHHHHIIIIIHHHHHHHHHHHHH--S-----------S--THHHHS-TT---SPPTTGGGGGTS--TTT-TT----GGGG-